Protein AF-A0A6I9YN44-F1 (afdb_monomer)

Solvent-accessible surface area (backbone atoms only — not comparable to full-atom values): 9758 Å² total; per-residue (Å²): 119,72,47,80,50,100,89,49,70,48,64,87,59,93,81,89,70,99,74,86,81,51,59,90,99,49,78,74,80,86,83,46,95,89,65,76,80,86,87,85,54,101,90,60,85,89,88,83,57,95,71,79,82,86,83,88,87,64,94,85,72,81,90,85,83,64,97,75,83,73,86,86,86,88,69,102,75,85,86,81,78,91,60,46,71,38,44,67,63,85,92,49,80,80,55,82,63,65,82,67,60,89,54,64,41,84,35,76,34,89,78,70,48,63,26,32,24,62,61,59,99,54,89,20,69,41,67,62,75,88,43,50,27,31,108

Structure (mmCIF, N/CA/C/O backbone):
data_AF-A0A6I9YN44-F1
#
_entry.id   AF-A0A6I9YN44-F1
#
loop_
_atom_site.group_PDB
_atom_site.id
_atom_site.type_symbol
_atom_site.label_atom_id
_atom_site.label_alt_id
_atom_site.label_comp_id
_atom_site.label_asym_id
_atom_site.label_entity_id
_atom_site.label_seq_id
_atom_site.pdbx_PDB_ins_code
_atom_site.Cartn_x
_atom_site.Cartn_y
_atom_site.Cartn_z
_atom_site.occupancy
_atom_site.B_iso_or_equiv
_atom_site.auth_seq_id
_atom_site.auth_comp_id
_atom_site.auth_asym_id
_atom_site.auth_atom_id
_atom_site.pdbx_PDB_model_num
ATOM 1 N N . MET A 1 1 ? -18.267 3.971 35.056 1.00 52.09 1 MET A N 1
ATOM 2 C CA . MET A 1 1 ? -19.636 4.534 35.127 1.00 52.09 1 MET A CA 1
ATOM 3 C C . MET A 1 1 ? -19.817 5.410 33.891 1.00 52.09 1 MET A C 1
ATOM 5 O O . MET A 1 1 ? -18.966 6.258 33.665 1.00 52.09 1 MET A O 1
ATOM 9 N N . ALA A 1 2 ? -20.803 5.138 33.032 1.00 61.44 2 ALA A N 1
ATOM 10 C CA . ALA A 1 2 ? -20.999 5.906 31.798 1.00 61.44 2 ALA A CA 1
ATOM 11 C C . ALA A 1 2 ? -21.884 7.128 32.082 1.00 61.44 2 ALA A C 1
ATOM 13 O O . ALA A 1 2 ? -22.982 6.971 32.620 1.00 61.44 2 ALA A O 1
ATOM 14 N N . LYS A 1 3 ? -21.425 8.336 31.744 1.00 63.97 3 LYS A N 1
ATOM 15 C CA . LYS A 1 3 ? -22.261 9.544 31.818 1.00 63.97 3 LYS A CA 1
ATOM 16 C C . LYS A 1 3 ? -22.986 9.720 30.493 1.00 63.97 3 LYS A C 1
ATOM 18 O O . LYS A 1 3 ? -22.346 9.857 29.455 1.00 63.97 3 LYS A O 1
ATOM 23 N N . LYS A 1 4 ? -24.317 9.710 30.529 1.00 58.53 4 LYS A N 1
ATOM 24 C CA . LYS A 1 4 ? -25.160 9.962 29.357 1.00 58.53 4 LYS A CA 1
ATOM 25 C C . LYS A 1 4 ? -25.172 11.468 29.080 1.00 58.53 4 LYS A C 1
ATOM 27 O O . LYS A 1 4 ? -25.687 12.233 29.890 1.00 58.53 4 LYS A O 1
ATOM 32 N N . GLY A 1 5 ? -24.549 11.880 27.984 1.00 61.12 5 GLY A N 1
ATOM 33 C CA . GLY A 1 5 ? -24.606 13.236 27.448 1.00 61.12 5 GLY A CA 1
ATOM 34 C C . GLY A 1 5 ?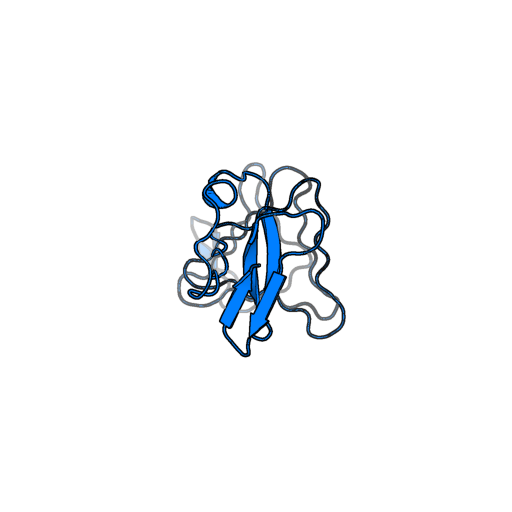 -25.646 13.341 26.335 1.00 61.12 5 GLY A C 1
ATOM 35 O O . GLY A 1 5 ? -26.154 12.336 25.840 1.00 61.12 5 GLY A O 1
ATOM 36 N N . THR A 1 6 ? -25.954 14.568 25.928 1.00 63.34 6 THR A N 1
ATOM 37 C CA . THR A 1 6 ? -26.964 14.875 24.904 1.00 63.34 6 THR A CA 1
ATOM 38 C C . THR A 1 6 ? -26.632 14.286 23.525 1.00 63.34 6 THR A C 1
ATOM 40 O O . THR A 1 6 ? -27.542 14.090 22.731 1.00 63.34 6 THR A O 1
ATOM 43 N N . GLU A 1 7 ? -25.361 13.939 23.273 1.00 70.06 7 GLU A N 1
ATOM 44 C CA . GLU A 1 7 ? -24.882 13.345 22.011 1.00 70.06 7 GLU A CA 1
ATOM 45 C C . GLU A 1 7 ? -24.163 11.991 22.182 1.00 70.06 7 GLU A C 1
ATOM 47 O O . GLU A 1 7 ? -23.458 11.538 21.284 1.00 70.06 7 GLU A O 1
ATOM 52 N N . GLY A 1 8 ? -24.302 11.317 23.330 1.00 73.12 8 GLY A N 1
ATOM 53 C CA . GLY A 1 8 ? -23.683 10.000 23.515 1.00 73.12 8 GLY A CA 1
ATOM 54 C C . GLY A 1 8 ? -23.412 9.616 24.963 1.00 73.12 8 GLY A C 1
ATOM 55 O O . GLY A 1 8 ? -24.041 10.114 25.895 1.00 73.12 8 GLY A O 1
ATOM 56 N N . ALA A 1 9 ? -22.467 8.703 25.166 1.00 77.00 9 ALA A N 1
ATOM 57 C CA . ALA A 1 9 ? -22.023 8.272 26.486 1.00 77.00 9 ALA A CA 1
ATOM 58 C C . ALA A 1 9 ? -20.525 8.549 26.652 1.00 77.00 9 ALA A C 1
ATOM 60 O O . ALA A 1 9 ? -19.725 8.188 25.794 1.00 77.00 9 ALA A O 1
ATOM 61 N N . VAL A 1 10 ? -20.145 9.172 27.767 1.00 79.94 10 VAL A N 1
ATOM 62 C CA . VAL A 1 10 ? -18.742 9.350 28.153 1.00 79.94 10 VAL A CA 1
ATOM 63 C C . VAL A 1 10 ? -18.363 8.233 29.112 1.00 79.94 10 VAL A C 1
ATOM 65 O O . VAL A 1 10 ? -18.988 8.067 30.164 1.00 79.94 10 VAL A O 1
ATOM 68 N N . PHE A 1 11 ? -17.326 7.483 28.757 1.00 81.56 11 PHE A N 1
ATOM 69 C CA . PHE A 1 11 ? -16.734 6.463 29.610 1.00 81.56 11 PHE A CA 1
ATOM 70 C C . PHE A 1 11 ? -15.443 7.021 30.204 1.00 81.56 11 PHE A C 1
ATOM 72 O O . PHE A 1 11 ? -14.494 7.311 29.485 1.00 81.56 11 PHE A O 1
ATOM 79 N N . GLU A 1 12 ? -15.410 7.201 31.524 1.00 82.19 12 GLU A N 1
ATOM 80 C CA . GLU A 1 12 ? -14.220 7.718 32.218 1.00 82.19 12 GLU A CA 1
ATOM 81 C C . GLU A 1 12 ? -13.082 6.677 32.273 1.00 82.19 12 GLU A C 1
ATOM 83 O O . GLU A 1 12 ? -11.942 7.026 32.578 1.00 82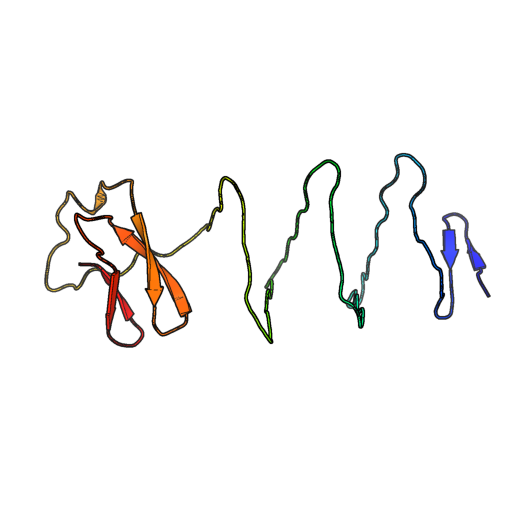.19 12 GLU A O 1
ATOM 88 N N . HIS A 1 13 ? -13.377 5.401 31.992 1.00 85.69 13 HIS A N 1
ATOM 89 C CA . HIS A 1 13 ? -12.457 4.257 32.056 1.00 85.69 13 HIS A CA 1
ATOM 90 C C . HIS A 1 13 ? -12.621 3.357 30.821 1.00 85.69 13 HIS A C 1
ATOM 92 O O . HIS A 1 13 ? -13.531 3.558 30.015 1.00 85.69 13 HIS A O 1
ATOM 98 N N . SER A 1 14 ? -11.759 2.345 30.700 1.00 84.94 14 SER A N 1
ATOM 99 C CA . SER A 1 14 ? -11.827 1.329 29.647 1.00 84.94 14 SER A CA 1
ATOM 100 C C . SER A 1 14 ? -13.173 0.599 29.629 1.00 84.94 14 SER A C 1
ATOM 102 O O . SER A 1 14 ? -13.763 0.325 30.676 1.00 84.94 14 SER A O 1
ATOM 104 N N . VAL A 1 15 ? -13.633 0.262 28.426 1.00 88.56 15 VAL A N 1
ATOM 105 C CA . VAL A 1 15 ? -14.854 -0.510 28.185 1.00 88.56 15 VAL A CA 1
ATOM 106 C C . VAL A 1 15 ? -14.474 -1.785 27.455 1.00 88.56 15 VAL A C 1
ATOM 108 O O . VAL A 1 15 ? -13.781 -1.735 26.443 1.00 88.56 15 VAL A O 1
ATOM 111 N N . GLU A 1 16 ? -14.958 -2.914 27.956 1.00 88.88 16 GLU A N 1
ATOM 112 C CA . GLU A 1 16 ? -14.880 -4.196 27.270 1.00 88.88 16 GLU A CA 1
ATOM 113 C C . GLU A 1 16 ? -16.249 -4.511 26.666 1.00 88.88 16 GLU A C 1
ATOM 115 O O . GLU A 1 16 ? -17.278 -4.407 27.336 1.00 88.88 16 GLU A O 1
ATOM 120 N N . THR A 1 17 ? -16.276 -4.849 25.381 1.00 88.44 17 THR A N 1
ATOM 121 C CA . THR A 1 17 ? -17.508 -5.191 24.671 1.00 88.44 17 THR A CA 1
ATOM 122 C C . THR A 1 17 ? -17.212 -6.206 23.571 1.00 88.44 17 THR A C 1
ATOM 124 O O . THR A 1 17 ? -16.198 -6.074 22.883 1.00 88.44 17 THR A O 1
ATOM 127 N N . PRO A 1 18 ? -18.082 -7.210 23.365 1.00 89.12 18 PRO A N 1
ATOM 128 C CA . PRO A 1 18 ? -17.901 -8.188 22.297 1.00 89.12 18 PRO A CA 1
ATOM 129 C C . PRO A 1 18 ? -18.153 -7.603 20.901 1.00 89.12 18 PRO A C 1
ATOM 131 O O . PRO A 1 18 ? -17.687 -8.164 19.912 1.00 89.12 18 PRO A O 1
ATOM 134 N N . HIS A 1 19 ? -18.918 -6.512 20.792 1.00 91.44 19 HIS A N 1
ATOM 135 C CA . HIS A 1 19 ? -19.278 -5.930 19.503 1.00 91.44 19 HIS A CA 1
ATOM 136 C C . HIS A 1 19 ? -19.510 -4.422 19.606 1.00 91.44 19 HIS A C 1
ATOM 138 O O . HIS A 1 19 ? -20.086 -3.927 20.576 1.00 91.44 19 HIS A O 1
ATOM 144 N N . ILE A 1 20 ? -19.082 -3.698 18.574 1.00 91.06 20 ILE A N 1
ATOM 145 C CA . ILE A 1 20 ? -19.303 -2.261 18.418 1.00 91.06 20 ILE A CA 1
ATOM 146 C C . ILE A 1 20 ? -19.904 -2.049 17.034 1.00 91.06 20 ILE A C 1
ATOM 148 O O . ILE A 1 20 ? -19.350 -2.512 16.037 1.00 91.06 20 ILE A O 1
ATOM 152 N N . ARG A 1 21 ? -21.037 -1.349 16.974 1.00 91.69 21 ARG A N 1
ATOM 153 C CA . ARG A 1 21 ? -21.756 -1.045 15.737 1.00 91.69 21 ARG A CA 1
ATOM 154 C C . ARG A 1 21 ? -22.318 0.370 15.807 1.00 91.69 21 ARG A C 1
ATOM 156 O O . ARG A 1 21 ? -22.688 0.819 16.887 1.00 91.69 21 ARG A O 1
ATOM 163 N N . ALA A 1 22 ? -22.378 1.049 14.666 1.00 90.56 22 ALA A N 1
ATOM 164 C CA . ALA A 1 22 ? -23.122 2.297 14.535 1.00 90.56 22 ALA A CA 1
ATOM 165 C C . ALA A 1 22 ? -24.622 2.045 14.334 1.00 90.56 22 ALA A C 1
ATOM 167 O O . ALA A 1 22 ? -25.043 0.944 13.960 1.00 90.56 22 ALA A O 1
ATOM 168 N N . GLU A 1 23 ? -25.414 3.091 14.550 1.00 88.94 23 GLU A N 1
ATOM 169 C CA . GLU A 1 23 ? -26.833 3.095 14.214 1.00 88.94 23 GLU A CA 1
ATOM 170 C C . GLU A 1 23 ? -27.050 2.918 12.700 1.00 88.94 23 GLU A C 1
ATOM 172 O O . GLU A 1 23 ? -26.168 3.243 11.895 1.00 88.94 23 GLU A O 1
ATOM 177 N N . PRO A 1 24 ? -28.217 2.404 12.269 1.00 88.44 24 PRO A N 1
ATOM 178 C CA . PRO A 1 24 ? -28.536 2.290 10.852 1.00 88.44 24 PRO A CA 1
ATOM 179 C C . PRO A 1 24 ? -28.331 3.626 10.135 1.00 88.44 24 PRO A C 1
ATOM 181 O O . PRO A 1 24 ? -28.749 4.668 10.635 1.00 88.44 24 PRO A O 1
ATOM 184 N N . SER A 1 25 ? -27.712 3.593 8.951 1.00 86.12 25 SER A N 1
ATOM 185 C CA . SER A 1 25 ? -27.372 4.772 8.130 1.00 86.12 25 SER A CA 1
ATOM 186 C C . SER A 1 25 ? -26.379 5.773 8.741 1.00 86.12 25 SER A C 1
ATOM 188 O O . SER A 1 25 ? -26.182 6.842 8.168 1.00 86.12 25 SER A O 1
ATOM 190 N N . GLN A 1 26 ? -25.726 5.432 9.856 1.00 88.75 26 GLN A N 1
ATOM 191 C CA . GLN A 1 26 ? -24.626 6.212 10.421 1.00 88.75 26 GLN A CA 1
ATOM 192 C C . GLN A 1 26 ? -23.289 5.480 10.302 1.00 88.75 26 GLN A C 1
ATOM 194 O O . GLN A 1 26 ? -23.223 4.249 10.303 1.00 88.75 26 GLN A O 1
ATOM 199 N N . ASP A 1 27 ? -22.211 6.259 10.254 1.00 87.81 27 ASP A N 1
ATOM 200 C CA . ASP A 1 27 ? -20.852 5.732 10.227 1.00 87.81 27 ASP A CA 1
ATOM 201 C C . ASP A 1 27 ? -20.365 5.403 11.641 1.00 87.81 27 ASP A C 1
ATOM 203 O O . ASP A 1 27 ? -20.494 6.205 12.571 1.00 87.81 27 ASP A O 1
ATOM 207 N N . LEU A 1 28 ? -19.716 4.246 11.803 1.00 91.25 28 LEU A N 1
ATOM 208 C CA . LEU A 1 28 ? -18.943 3.965 13.010 1.00 91.25 28 LEU A CA 1
ATOM 209 C C . LEU A 1 28 ? -17.605 4.700 12.918 1.00 91.25 28 LEU A C 1
ATOM 211 O O . LEU A 1 28 ? -16.644 4.194 12.339 1.00 91.25 28 LEU A O 1
ATOM 215 N N . LYS A 1 29 ? -17.543 5.904 13.488 1.00 91.44 29 LYS A N 1
ATOM 216 C CA . LYS A 1 29 ? -16.328 6.720 13.493 1.00 91.44 29 LYS A CA 1
ATOM 217 C C . LYS A 1 29 ? -15.531 6.508 14.777 1.00 91.44 29 LYS A C 1
ATOM 219 O O . LYS A 1 29 ? -16.002 6.808 15.870 1.00 91.44 29 LYS A O 1
ATOM 224 N N . LEU A 1 30 ? -14.294 6.043 14.629 1.00 92.12 30 LEU A N 1
ATOM 225 C CA . LEU A 1 30 ? -13.318 5.990 15.713 1.00 92.12 30 LEU A CA 1
ATOM 226 C C . LEU A 1 30 ? -12.273 7.084 15.470 1.00 92.12 30 LEU A C 1
ATOM 228 O O . LEU A 1 30 ? -11.589 7.073 14.448 1.00 92.12 30 LEU A O 1
ATOM 232 N N . GLU A 1 31 ? -12.167 8.049 16.381 1.00 90.44 31 GLU A N 1
ATOM 233 C CA . GLU A 1 31 ? -11.279 9.205 16.232 1.00 90.44 31 GLU A CA 1
ATOM 234 C C . GLU A 1 31 ? -10.461 9.435 17.505 1.00 90.44 31 GLU A C 1
ATOM 236 O O . GLU A 1 31 ? -10.966 9.307 18.619 1.00 90.44 31 GLU A O 1
ATOM 241 N N . SER A 1 32 ? -9.195 9.814 17.333 1.00 90.00 32 SER A N 1
ATOM 242 C CA . SER A 1 32 ? -8.326 10.293 18.409 1.00 90.00 32 SER A CA 1
ATOM 243 C C . SER A 1 32 ? -7.817 11.689 18.035 1.00 90.00 32 SER A C 1
ATOM 245 O O . SER A 1 32 ? -6.801 11.803 17.353 1.00 90.00 32 SER A O 1
ATOM 247 N N . PRO A 1 33 ? -8.523 12.768 18.425 1.00 86.19 33 PRO A N 1
ATOM 248 C CA . PRO A 1 33 ? -8.192 14.124 17.974 1.00 86.19 33 PRO A CA 1
ATOM 249 C C . PRO A 1 33 ? -6.852 14.646 18.502 1.00 86.19 33 PRO A C 1
ATOM 251 O O . PRO A 1 33 ? -6.227 15.511 17.895 1.00 86.19 33 PRO A O 1
ATOM 254 N N . THR A 1 34 ? -6.425 14.161 19.669 1.00 88.25 34 THR A N 1
ATOM 255 C CA . THR A 1 34 ? -5.268 14.702 20.397 1.00 88.25 34 THR A CA 1
ATOM 256 C C . THR A 1 34 ? -4.065 13.770 20.410 1.00 88.25 34 THR A C 1
ATOM 258 O O . THR A 1 34 ? -2.973 14.201 20.782 1.00 88.25 34 THR A O 1
ATOM 261 N N . ARG A 1 35 ? -4.243 12.491 20.065 1.00 88.25 35 ARG A N 1
ATOM 262 C CA . ARG A 1 35 ? -3.209 11.456 20.180 1.00 88.25 35 ARG A CA 1
ATOM 263 C C . ARG A 1 35 ? -3.338 10.446 19.037 1.00 88.25 35 ARG A C 1
ATOM 265 O O . ARG A 1 35 ? -3.643 10.806 17.908 1.00 88.25 35 ARG A O 1
ATOM 272 N N . SER A 1 36 ? -3.042 9.186 19.323 1.00 90.50 36 SER A N 1
ATOM 273 C CA . SER A 1 36 ? -3.148 8.065 18.408 1.00 90.50 36 SER A CA 1
ATOM 274 C C . SER A 1 36 ? -4.417 7.264 18.671 1.00 90.50 36 SER A C 1
ATOM 276 O O . SER A 1 36 ? -4.966 7.260 19.777 1.00 90.50 36 SER A O 1
ATOM 278 N N . LEU A 1 37 ? -4.869 6.579 17.629 1.00 92.19 37 LEU A N 1
ATOM 279 C CA . LEU A 1 37 ? -5.778 5.450 17.725 1.00 92.19 37 LEU A CA 1
ATOM 280 C C . LEU A 1 37 ? -4.936 4.192 17.507 1.00 92.19 37 LEU A C 1
ATOM 282 O O . LEU A 1 37 ? -4.187 4.124 16.534 1.00 92.19 37 LEU A O 1
ATOM 286 N N . ILE A 1 38 ? -5.024 3.233 18.426 1.00 92.50 38 ILE A N 1
ATOM 287 C CA . ILE A 1 38 ? -4.258 1.984 18.382 1.00 92.50 38 ILE A CA 1
ATOM 288 C C . ILE A 1 38 ? -5.256 0.832 18.388 1.00 92.50 38 ILE A C 1
ATOM 290 O O . ILE A 1 38 ? -6.176 0.811 19.203 1.00 92.50 38 ILE A O 1
ATOM 294 N N . MET A 1 39 ? -5.066 -0.114 17.474 1.00 91.88 39 MET A N 1
ATOM 295 C CA . MET A 1 39 ? -5.793 -1.374 17.435 1.00 91.88 39 MET A CA 1
ATOM 296 C C . MET A 1 39 ? -4.762 -2.490 17.540 1.00 91.88 39 MET A C 1
ATOM 298 O O . MET A 1 39 ? -3.846 -2.558 16.725 1.00 91.88 39 MET A O 1
ATOM 302 N N . GLU A 1 40 ? -4.893 -3.334 18.555 1.00 92.81 40 GLU A N 1
ATOM 303 C CA . GLU A 1 40 ? -3.974 -4.435 18.826 1.00 92.81 40 GLU A CA 1
ATOM 304 C C . GLU A 1 40 ? -4.794 -5.698 19.071 1.00 92.81 40 GLU A C 1
ATOM 306 O O . GLU A 1 40 ? -5.791 -5.670 19.795 1.00 92.81 40 GLU A O 1
ATOM 311 N N . ALA A 1 41 ? -4.402 -6.802 18.440 1.00 91.19 41 ALA A N 1
ATOM 312 C CA . ALA A 1 41 ? -5.090 -8.074 18.588 1.00 91.19 41 ALA A CA 1
ATOM 313 C C . ALA A 1 41 ? -4.075 -9.227 18.569 1.00 91.19 41 ALA A C 1
ATOM 315 O O . ALA A 1 41 ? -3.418 -9.430 17.547 1.00 91.19 41 ALA A O 1
ATOM 316 N N . PRO A 1 42 ? -3.988 -10.044 19.637 1.00 88.19 42 PRO A N 1
ATOM 317 C CA . PRO A 1 42 ? -3.037 -11.158 19.715 1.00 88.19 42 PRO A CA 1
ATOM 318 C C . PRO A 1 42 ? -3.203 -12.211 18.612 1.00 88.19 42 PRO A C 1
ATOM 320 O O . PRO A 1 42 ? -2.255 -12.903 18.264 1.00 88.19 42 PRO A O 1
ATOM 323 N N . LYS A 1 43 ? -4.423 -12.354 18.077 1.00 90.00 43 LYS A N 1
ATOM 324 C CA . LYS A 1 43 ? -4.749 -13.294 16.992 1.00 90.00 43 LYS A CA 1
ATOM 325 C C . LYS A 1 43 ? -4.743 -12.647 15.602 1.00 90.00 43 LYS A C 1
ATOM 327 O O . LYS A 1 43 ? -4.988 -13.343 14.622 1.00 90.00 43 LYS A 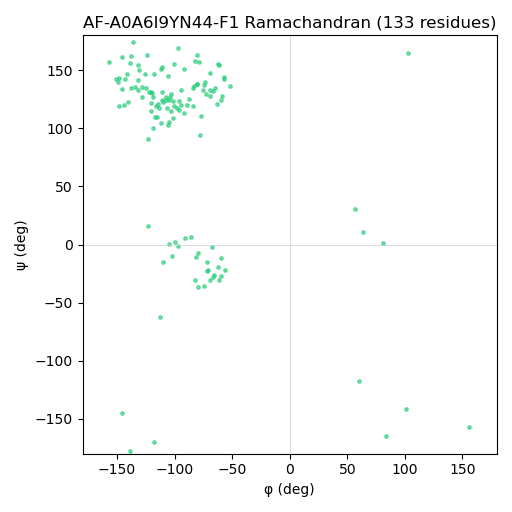O 1
ATOM 332 N N . GLY A 1 44 ? -4.484 -11.343 15.517 1.00 89.31 44 GLY A N 1
ATOM 333 C CA . GLY A 1 44 ? -4.535 -10.571 14.279 1.00 89.31 44 GLY A CA 1
ATOM 334 C C . GLY A 1 44 ? -5.794 -9.716 14.127 1.00 89.31 44 GLY A C 1
ATOM 335 O O . GLY A 1 44 ? -6.783 -9.868 14.846 1.00 89.31 44 GLY A O 1
ATOM 336 N N . ILE A 1 45 ? -5.721 -8.785 13.176 1.00 93.94 45 ILE A N 1
ATOM 337 C CA . ILE A 1 45 ? -6.767 -7.815 12.847 1.00 93.94 45 ILE A CA 1
ATOM 338 C C . ILE A 1 45 ? -7.185 -8.062 11.401 1.00 93.94 45 ILE A C 1
ATOM 340 O O . ILE A 1 45 ? -6.341 -8.056 10.507 1.00 93.94 45 ILE A O 1
ATOM 344 N N . GLN A 1 46 ? -8.484 -8.236 11.165 1.00 93.69 46 GLN A N 1
ATOM 345 C CA . GLN A 1 46 ? -9.048 -8.293 9.821 1.00 93.69 46 GLN A CA 1
ATOM 346 C C . GLN A 1 46 ? -9.897 -7.048 9.579 1.00 93.69 46 GLN A C 1
ATOM 348 O O . GLN A 1 46 ? -10.832 -6.770 10.327 1.00 93.69 46 GLN A O 1
ATOM 353 N N . VAL A 1 47 ? -9.582 -6.315 8.512 1.00 93.81 47 VAL A N 1
ATOM 354 C CA . VAL A 1 47 ? -10.376 -5.173 8.050 1.00 93.81 47 VAL A CA 1
ATOM 355 C C . VAL A 1 47 ? -10.956 -5.532 6.691 1.00 93.81 47 VAL A C 1
ATOM 357 O O . VAL A 1 47 ? -10.218 -5.846 5.761 1.00 93.81 47 VAL A O 1
ATOM 360 N N . SER A 1 48 ? -12.279 -5.511 6.577 1.00 93.31 48 SER A N 1
ATOM 361 C CA . SER A 1 48 ? -12.987 -5.867 5.347 1.00 93.31 48 SER A CA 1
ATOM 362 C C . SER A 1 48 ? -14.128 -4.895 5.086 1.00 93.31 48 SER A C 1
ATOM 364 O O . SER A 1 48 ? -14.913 -4.616 5.992 1.00 93.31 48 SER A O 1
ATOM 366 N N . ALA A 1 49 ? -14.257 -4.440 3.843 1.00 92.31 49 ALA A N 1
ATOM 367 C CA . ALA A 1 49 ? -15.412 -3.694 3.364 1.00 92.31 49 ALA A CA 1
ATOM 368 C C . ALA A 1 49 ? -16.243 -4.621 2.466 1.00 92.31 49 ALA A C 1
ATOM 370 O O . ALA A 1 49 ? -15.865 -4.893 1.333 1.00 92.31 49 ALA A O 1
ATOM 371 N N . ALA A 1 50 ? -17.353 -5.153 2.989 1.00 90.00 50 ALA A N 1
ATOM 372 C CA . ALA A 1 50 ? -18.233 -6.049 2.225 1.00 90.00 50 ALA A CA 1
ATOM 373 C C . ALA A 1 50 ? -18.917 -5.335 1.044 1.00 90.00 50 ALA A C 1
ATOM 375 O O . ALA A 1 50 ? -19.276 -5.964 0.053 1.00 90.00 50 ALA A O 1
ATOM 376 N N . ALA A 1 51 ? -19.090 -4.019 1.163 1.00 87.75 51 ALA A N 1
ATOM 377 C CA . ALA A 1 51 ? -19.545 -3.134 0.107 1.00 87.75 51 ALA A CA 1
ATOM 378 C C . ALA A 1 51 ? -18.793 -1.802 0.223 1.00 87.75 51 ALA A C 1
ATOM 380 O O . ALA A 1 51 ? -18.554 -1.323 1.334 1.00 87.75 51 ALA A O 1
ATOM 381 N N . GLY A 1 52 ? -18.453 -1.204 -0.918 1.00 88.62 52 GLY A N 1
ATOM 382 C CA . GLY A 1 52 ? -17.681 0.037 -0.986 1.00 88.62 52 GLY A CA 1
ATOM 383 C C . GLY A 1 52 ? -16.168 -0.177 -0.901 1.00 88.62 52 GLY A C 1
ATOM 384 O O . GLY A 1 52 ? -15.672 -1.289 -1.073 1.00 88.62 52 GLY A O 1
ATOM 385 N N . ASP A 1 53 ? -15.449 0.914 -0.642 1.00 91.44 53 ASP A N 1
ATOM 386 C CA . ASP A 1 53 ? -13.989 0.954 -0.707 1.00 91.44 53 ASP A CA 1
ATOM 387 C C . ASP A 1 53 ? -13.350 0.979 0.685 1.00 91.44 53 ASP A C 1
ATOM 389 O O . ASP A 1 53 ? -13.819 1.658 1.601 1.00 91.44 53 ASP A O 1
ATOM 393 N N . LEU A 1 54 ? -12.199 0.318 0.817 1.00 92.81 54 LEU A N 1
ATOM 394 C CA . LEU A 1 54 ? -11.285 0.540 1.933 1.00 92.81 54 LEU A CA 1
ATOM 395 C C . LEU A 1 54 ? -10.270 1.608 1.521 1.00 92.81 54 LEU A C 1
ATOM 397 O O . LEU A 1 54 ? -9.429 1.381 0.652 1.00 92.81 54 LEU A O 1
ATOM 401 N N . LYS A 1 55 ? -10.331 2.777 2.165 1.00 93.81 55 LYS A N 1
ATOM 402 C CA . LYS A 1 55 ? -9.420 3.893 1.897 1.00 93.81 55 LYS A CA 1
ATOM 403 C C . LYS A 1 55 ? -8.560 4.203 3.118 1.00 93.81 55 LYS A C 1
ATOM 405 O O . LYS A 1 55 ? -9.072 4.611 4.154 1.00 93.81 55 LYS A O 1
ATOM 410 N N . ALA A 1 56 ? -7.244 4.081 2.962 1.00 93.94 56 ALA A N 1
ATOM 411 C CA . ALA A 1 56 ? -6.263 4.531 3.944 1.00 93.94 56 ALA A CA 1
ATOM 412 C C . ALA A 1 56 ? -5.550 5.787 3.423 1.00 93.94 56 ALA A C 1
ATOM 414 O O . ALA A 1 56 ? -4.984 5.781 2.331 1.00 93.94 56 ALA A O 1
ATOM 415 N N . THR A 1 57 ? -5.581 6.877 4.191 1.00 93.31 57 THR A N 1
ATOM 416 C CA . THR A 1 57 ? -4.895 8.133 3.845 1.00 93.31 57 THR A CA 1
ATOM 417 C C . THR A 1 57 ? -4.030 8.609 4.996 1.00 93.31 57 THR A C 1
ATOM 419 O O . THR A 1 57 ? -4.487 8.656 6.135 1.00 93.31 57 THR A O 1
ATOM 422 N N . CYS A 1 58 ? -2.811 9.042 4.689 1.00 92.25 58 CYS A N 1
ATOM 423 C CA . CYS A 1 58 ? -1.874 9.614 5.648 1.00 92.25 58 CYS A CA 1
ATOM 424 C C . CYS A 1 58 ? -1.404 10.995 5.177 1.00 92.25 58 CYS A C 1
ATOM 426 O O . CYS A 1 58 ? -1.228 11.223 3.981 1.00 92.25 58 CYS A O 1
ATOM 428 N N . ARG A 1 59 ? -1.145 11.917 6.111 1.00 91.31 59 ARG A N 1
ATOM 429 C CA . ARG A 1 59 ? -0.589 13.239 5.769 1.00 91.31 59 ARG A CA 1
ATOM 430 C C . ARG A 1 59 ? 0.923 13.209 5.534 1.00 91.31 59 ARG A C 1
ATOM 432 O O . ARG A 1 59 ? 1.420 13.970 4.714 1.00 91.31 59 ARG A O 1
ATOM 439 N N . LYS A 1 60 ? 1.647 12.394 6.306 1.00 91.19 60 LYS A N 1
ATOM 440 C CA . LYS A 1 60 ? 3.113 12.336 6.276 1.00 91.19 60 LYS A CA 1
ATOM 441 C C . LYS A 1 60 ? 3.595 10.999 5.737 1.00 91.19 60 LYS A C 1
ATOM 443 O O . LYS A 1 60 ? 4.250 10.967 4.707 1.00 91.19 60 LYS A O 1
ATOM 448 N N . GLU A 1 61 ? 3.265 9.919 6.432 1.00 90.81 61 GLU A N 1
ATOM 449 C CA . GLU A 1 61 ? 3.838 8.610 6.149 1.00 90.81 61 GLU A CA 1
ATOM 450 C C . GLU A 1 61 ? 2.843 7.496 6.471 1.00 90.81 61 GLU A C 1
ATOM 452 O O . GLU A 1 61 ? 2.089 7.604 7.442 1.00 90.81 61 GLU A O 1
ATOM 457 N N . LEU A 1 62 ? 2.856 6.445 5.650 1.00 93.81 62 LEU A N 1
ATOM 458 C CA . LEU A 1 62 ? 2.118 5.203 5.852 1.00 93.81 62 LEU A CA 1
ATOM 459 C C . LEU A 1 62 ? 3.136 4.065 5.916 1.00 93.81 62 LEU A C 1
ATOM 461 O O . LEU A 1 62 ? 3.818 3.795 4.931 1.00 93.81 62 LEU A O 1
ATOM 465 N N . HIS A 1 63 ? 3.245 3.419 7.073 1.00 93.62 63 HIS A N 1
ATOM 466 C CA . HIS A 1 63 ? 4.118 2.263 7.272 1.00 93.62 63 HIS A CA 1
ATOM 467 C C . HIS A 1 63 ? 3.296 0.989 7.109 1.00 93.62 63 HIS A C 1
ATOM 469 O O . HIS A 1 63 ? 2.393 0.738 7.904 1.00 93.62 63 HIS A O 1
ATOM 475 N N . LEU A 1 64 ? 3.611 0.192 6.088 1.00 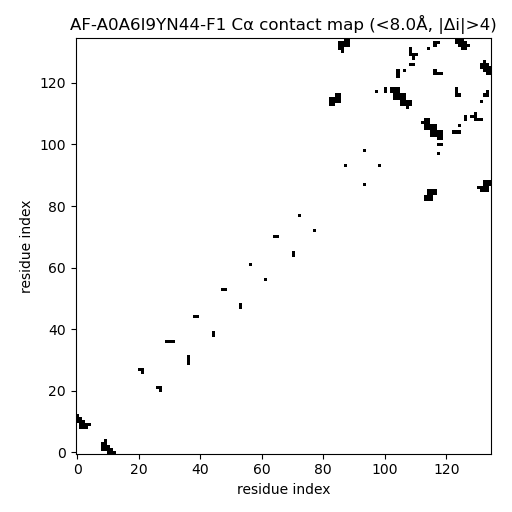94.00 64 LEU A N 1
ATOM 476 C CA . LEU A 1 64 ? 3.086 -1.160 5.915 1.00 94.00 64 LEU A CA 1
ATOM 477 C C . LEU A 1 64 ? 4.260 -2.131 6.025 1.00 94.00 64 LEU A C 1
ATOM 479 O O . LEU A 1 64 ? 5.130 -2.148 5.156 1.00 94.00 64 LEU A O 1
ATOM 483 N N . GLN A 1 65 ? 4.304 -2.901 7.109 1.00 93.81 65 GLN A N 1
ATOM 484 C CA . GLN A 1 65 ? 5.432 -3.768 7.434 1.00 93.81 65 GLN A CA 1
ATOM 485 C C . GLN A 1 65 ? 4.938 -5.148 7.858 1.00 93.81 65 GLN A C 1
ATOM 487 O O . GLN A 1 65 ? 4.024 -5.260 8.670 1.00 93.81 65 GLN A O 1
ATOM 492 N N . SER A 1 66 ? 5.595 -6.184 7.339 1.00 93.00 66 SER A N 1
ATOM 493 C CA . SER A 1 66 ? 5.526 -7.540 7.877 1.00 93.00 66 SER A CA 1
ATOM 494 C C . SER A 1 66 ? 6.853 -7.854 8.567 1.00 93.00 66 SER A C 1
ATOM 496 O O . SER A 1 66 ? 7.913 -7.640 7.976 1.00 93.00 66 SER A O 1
ATOM 498 N N . THR A 1 67 ? 6.814 -8.289 9.828 1.00 93.75 67 THR A N 1
ATOM 499 C CA . THR A 1 67 ? 8.018 -8.707 10.571 1.00 93.75 67 THR A CA 1
ATOM 500 C C . THR A 1 67 ? 8.419 -10.139 10.241 1.00 93.75 67 THR A C 1
ATOM 502 O O . THR A 1 67 ? 9.600 -10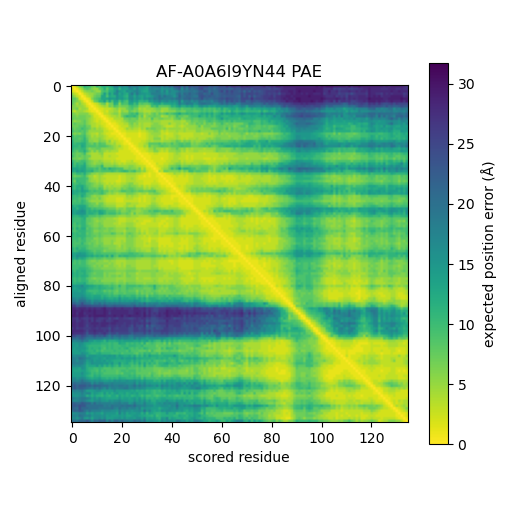.466 10.271 1.00 93.75 67 THR A O 1
ATOM 505 N N . GLU A 1 68 ? 7.440 -10.977 9.909 1.00 91.12 68 GLU A N 1
ATOM 506 C CA . GLU A 1 68 ? 7.612 -12.378 9.548 1.00 91.12 68 GLU A CA 1
ATOM 507 C C . GLU A 1 68 ? 6.648 -12.703 8.399 1.00 91.12 68 GLU A C 1
ATOM 509 O O . GLU A 1 68 ? 5.439 -12.512 8.519 1.00 91.12 68 GLU A O 1
ATOM 514 N N . GLY A 1 69 ? 7.178 -13.180 7.272 1.00 91.12 69 GLY A N 1
ATOM 515 C CA . GLY A 1 69 ? 6.390 -13.498 6.078 1.00 91.12 69 GLY A CA 1
ATOM 516 C C . GLY A 1 69 ? 6.463 -12.414 5.004 1.00 91.12 69 GLY A C 1
ATOM 517 O O . GLY A 1 69 ? 7.525 -11.848 4.752 1.00 91.12 69 GLY A O 1
ATOM 518 N N . GLU A 1 70 ? 5.339 -12.149 4.339 1.00 93.31 70 GLU A N 1
ATOM 519 C CA . GLU A 1 70 ? 5.282 -11.309 3.140 1.00 93.31 70 GLU A CA 1
ATOM 520 C C . GLU A 1 70 ? 4.087 -10.348 3.144 1.00 93.31 70 GLU A C 1
ATOM 522 O O . GLU A 1 70 ? 3.123 -10.520 3.891 1.00 93.31 70 GLU A O 1
ATOM 527 N N . ILE A 1 71 ? 4.160 -9.321 2.295 1.00 94.81 71 ILE A N 1
ATOM 528 C CA . ILE A 1 71 ? 3.039 -8.425 1.999 1.00 94.81 71 ILE A CA 1
ATOM 529 C C . ILE A 1 71 ? 2.467 -8.854 0.650 1.00 94.81 71 ILE A C 1
ATOM 531 O O . ILE A 1 71 ? 3.092 -8.641 -0.388 1.00 94.81 71 ILE A O 1
ATOM 535 N N . PHE A 1 72 ? 1.275 -9.446 0.666 1.00 95.94 72 PHE A N 1
ATOM 536 C CA . PHE A 1 72 ? 0.602 -9.921 -0.540 1.00 95.94 72 PHE A CA 1
ATOM 537 C C . PHE A 1 72 ? -0.431 -8.901 -1.032 1.00 95.94 72 PHE A C 1
ATOM 539 O O . PHE A 1 72 ? -1.406 -8.601 -0.342 1.00 95.94 72 PHE A O 1
ATOM 546 N N . LEU A 1 73 ? -0.220 -8.370 -2.238 1.00 95.12 73 LEU A N 1
ATOM 547 C CA . LEU A 1 73 ? -1.129 -7.435 -2.902 1.00 95.12 73 LEU A CA 1
ATOM 548 C C . LEU A 1 73 ? -1.748 -8.127 -4.119 1.00 95.12 73 LEU A C 1
ATOM 550 O O . LEU A 1 73 ? -1.085 -8.292 -5.139 1.00 95.12 73 LEU A O 1
ATOM 554 N N . ASN A 1 74 ? -3.014 -8.528 -4.011 1.00 95.50 74 ASN A N 1
ATOM 555 C CA . ASN A 1 74 ? -3.745 -9.196 -5.086 1.00 95.50 74 ASN A CA 1
ATOM 556 C C . ASN A 1 74 ? -4.935 -8.347 -5.530 1.00 95.50 74 ASN A C 1
ATOM 558 O O . ASN A 1 74 ? -5.892 -8.174 -4.776 1.00 95.50 74 ASN A O 1
ATOM 562 N N . ALA A 1 75 ? -4.844 -7.791 -6.735 1.00 95.31 75 ALA A N 1
ATOM 563 C CA . ALA A 1 75 ? -5.861 -6.936 -7.330 1.00 95.31 75 ALA A CA 1
ATOM 564 C C . ALA A 1 75 ? -5.728 -6.932 -8.858 1.00 95.31 75 ALA A C 1
ATOM 566 O O . ALA A 1 75 ? -4.630 -7.124 -9.381 1.00 95.31 75 ALA A O 1
ATOM 567 N N . ASP A 1 76 ? -6.816 -6.605 -9.562 1.00 96.50 76 ASP A N 1
ATOM 568 C CA . ASP A 1 76 ? -6.807 -6.452 -11.026 1.00 96.50 76 ASP A CA 1
ATOM 569 C C . ASP A 1 76 ? -5.858 -5.335 -11.498 1.00 96.50 76 ASP A C 1
ATOM 571 O O . ASP A 1 76 ? -5.300 -5.391 -12.591 1.00 96.50 76 ASP A O 1
ATOM 575 N N . SER A 1 77 ? -5.672 -4.290 -10.683 1.00 92.69 77 SER A N 1
ATOM 576 C CA . SER A 1 7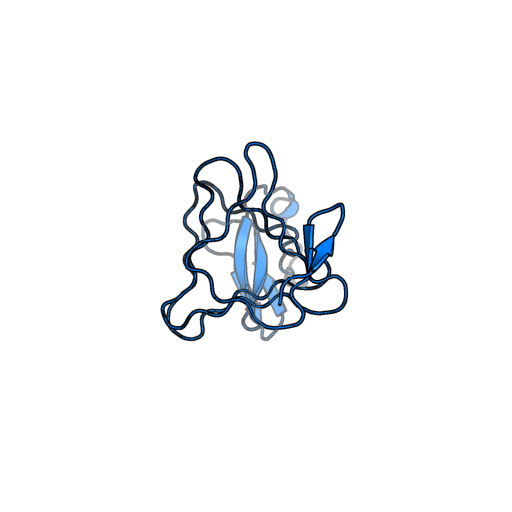7 ? -4.798 -3.158 -10.995 1.00 92.69 77 SER A CA 1
ATOM 577 C C . SER A 1 77 ? -4.170 -2.580 -9.729 1.00 92.69 77 SER A C 1
ATOM 579 O O . SER A 1 77 ? -4.865 -1.996 -8.898 1.00 92.69 77 SER A O 1
ATOM 581 N N . ILE A 1 78 ? -2.839 -2.610 -9.650 1.00 93.75 78 ILE A N 1
ATOM 582 C CA . ILE A 1 78 ? -2.053 -1.931 -8.611 1.00 93.75 78 ILE A CA 1
ATOM 583 C C . ILE A 1 78 ? -1.402 -0.691 -9.227 1.00 93.75 78 ILE A C 1
ATOM 585 O O . ILE A 1 78 ? -0.699 -0.782 -10.231 1.00 93.75 78 ILE A O 1
ATOM 589 N N . ARG A 1 79 ? -1.638 0.485 -8.635 1.00 91.88 79 ARG A N 1
ATOM 590 C CA . ARG A 1 79 ? -1.105 1.762 -9.134 1.00 91.88 79 ARG A CA 1
ATOM 591 C C . ARG A 1 79 ? -0.107 2.353 -8.149 1.00 91.88 79 ARG A C 1
ATOM 593 O O . ARG A 1 79 ? -0.475 2.725 -7.039 1.00 91.88 79 ARG A O 1
ATOM 600 N N . LEU A 1 80 ? 1.138 2.490 -8.592 1.00 91.44 80 LEU A N 1
ATOM 6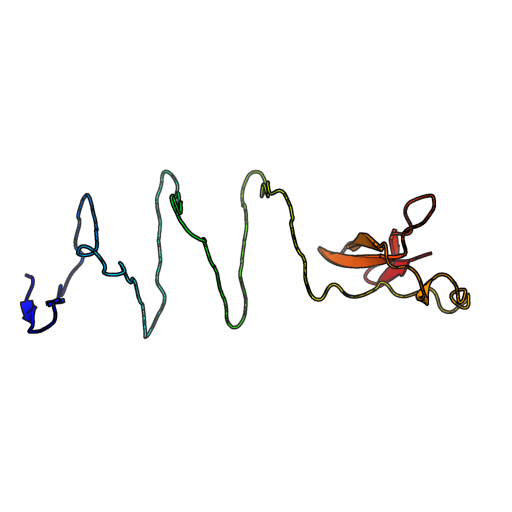01 C CA . LEU A 1 80 ? 2.218 3.153 -7.864 1.00 91.44 80 LEU A CA 1
ATOM 602 C C . LEU A 1 80 ? 2.461 4.523 -8.508 1.00 91.44 80 LEU A C 1
ATOM 604 O O . LEU A 1 80 ? 2.978 4.617 -9.619 1.00 91.44 80 LEU A O 1
ATOM 608 N N . GLY A 1 81 ? 2.013 5.587 -7.843 1.00 88.69 81 GLY A N 1
ATOM 609 C CA . GLY A 1 81 ? 2.156 6.956 -8.340 1.00 88.69 81 GLY A CA 1
ATOM 610 C C . GLY A 1 81 ? 3.527 7.558 -8.035 1.00 88.69 81 GLY A C 1
ATOM 611 O O . GLY A 1 81 ? 4.187 7.160 -7.079 1.00 88.69 81 GLY A O 1
ATOM 612 N N . ASN A 1 82 ? 3.914 8.573 -8.812 1.00 89.19 82 ASN A N 1
ATOM 613 C CA . ASN A 1 82 ? 5.111 9.394 -8.577 1.00 89.19 82 ASN A CA 1
ATOM 614 C C . ASN A 1 82 ? 6.429 8.602 -8.499 1.00 89.19 82 ASN A C 1
ATOM 616 O O . ASN A 1 82 ? 7.353 9.006 -7.792 1.00 89.19 82 ASN A O 1
ATOM 620 N N . LEU A 1 83 ? 6.524 7.483 -9.223 1.00 90.94 83 LEU A N 1
ATOM 621 C CA . LEU A 1 83 ? 7.780 6.755 -9.346 1.00 90.94 83 LEU A CA 1
ATOM 622 C C . LEU A 1 83 ? 8.780 7.582 -10.176 1.00 90.94 83 LEU A C 1
ATOM 624 O O . LEU A 1 83 ? 8.433 8.026 -11.275 1.00 90.94 83 LEU A O 1
ATOM 628 N N . PRO A 1 84 ? 10.006 7.818 -9.676 1.00 90.44 84 PRO A N 1
ATOM 629 C CA . PRO A 1 84 ? 11.026 8.541 -10.424 1.00 90.44 84 PRO A CA 1
ATOM 630 C C . PRO A 1 84 ? 11.508 7.710 -11.615 1.00 90.44 84 PRO A C 1
ATOM 632 O O . PRO A 1 84 ? 11.595 6.489 -11.527 1.00 90.44 84 PRO A O 1
ATOM 635 N N . LEU A 1 85 ? 11.876 8.365 -12.714 1.00 88.56 85 LEU A N 1
ATOM 636 C CA . LEU A 1 85 ? 12.614 7.721 -13.802 1.00 88.56 85 LEU A CA 1
ATOM 637 C C . LEU A 1 85 ? 14.067 7.496 -13.376 1.00 88.56 85 LEU A C 1
ATOM 639 O O . LEU A 1 85 ? 14.671 8.364 -12.741 1.00 88.56 85 LEU A O 1
ATOM 643 N N . GLY A 1 86 ? 14.625 6.339 -13.730 1.00 85.56 86 GLY A N 1
ATOM 644 C CA . GLY A 1 86 ? 16.051 6.075 -13.567 1.00 85.56 86 GLY A CA 1
ATOM 645 C C . GLY A 1 86 ? 16.889 7.061 -14.383 1.00 85.56 86 GLY A C 1
ATOM 646 O O . GLY A 1 86 ? 16.443 7.598 -15.403 1.00 85.56 86 GLY A O 1
ATOM 647 N N . SER A 1 87 ? 18.125 7.291 -13.957 1.00 85.12 87 SER A N 1
ATOM 648 C CA . SER A 1 87 ? 19.043 8.163 -14.687 1.00 85.12 87 SER A CA 1
ATOM 649 C C . SER A 1 87 ? 19.683 7.415 -15.858 1.00 85.12 87 SER A C 1
ATOM 651 O O . SER A 1 87 ? 20.102 6.270 -15.720 1.00 85.12 87 SER A O 1
ATOM 653 N N . PHE A 1 88 ? 19.811 8.064 -17.011 1.00 79.25 88 PHE A N 1
ATOM 654 C CA . PHE A 1 88 ? 20.592 7.510 -18.116 1.00 79.25 88 PHE A CA 1
ATOM 655 C C . PHE A 1 88 ? 22.077 7.853 -17.908 1.00 79.25 88 PHE A C 1
ATOM 657 O O . PHE A 1 88 ? 22.375 9.005 -17.568 1.00 79.25 88 PHE A O 1
ATOM 664 N N . PRO A 1 89 ? 23.023 6.912 -18.082 1.00 71.81 89 PRO A N 1
ATOM 665 C CA . PRO A 1 89 ? 24.444 7.224 -17.996 1.00 71.81 89 PRO A CA 1
ATOM 666 C C . PRO A 1 89 ? 24.816 8.274 -19.053 1.00 71.81 89 PRO A C 1
ATOM 668 O O . PRO A 1 89 ? 24.590 8.105 -20.250 1.00 71.81 89 PRO A O 1
ATOM 671 N N . SER A 1 90 ? 25.400 9.379 -18.594 1.00 61.53 90 SER A N 1
ATOM 672 C CA . SER A 1 90 ? 25.685 10.597 -19.365 1.00 61.53 90 SER A CA 1
ATOM 673 C C . SER A 1 90 ? 26.743 10.442 -20.468 1.00 61.53 90 SER A C 1
ATOM 675 O O . SER A 1 90 ? 26.997 11.394 -21.203 1.00 61.53 90 SER A O 1
ATOM 677 N N . SER A 1 91 ? 27.347 9.261 -20.617 1.00 57.16 91 SER A N 1
ATOM 678 C CA . SER A 1 91 ? 28.267 8.920 -21.712 1.00 57.16 91 SER A CA 1
ATOM 679 C C . SER A 1 91 ? 27.555 8.523 -23.009 1.00 57.16 91 SER A C 1
ATOM 681 O O . SER A 1 91 ? 28.191 8.446 -24.059 1.00 57.16 91 SER A O 1
ATOM 683 N N . SER A 1 92 ? 26.244 8.306 -22.960 1.00 57.56 92 SER A N 1
ATOM 684 C CA . SER A 1 92 ? 25.393 8.048 -24.118 1.00 57.56 92 SER A CA 1
ATOM 685 C C . SER A 1 92 ? 24.262 9.073 -24.122 1.00 57.56 92 SER A C 1
ATOM 687 O O . SER A 1 92 ? 23.663 9.353 -23.088 1.00 57.56 92 SER A O 1
ATOM 689 N N . SER A 1 93 ? 23.948 9.678 -25.268 1.00 60.31 93 SER A N 1
ATOM 690 C CA . SER A 1 93 ? 22.706 10.450 -25.385 1.00 60.31 93 SER A CA 1
ATOM 691 C C . SER A 1 93 ? 21.534 9.468 -25.436 1.00 60.31 93 SER A C 1
ATOM 693 O O . SER A 1 93 ? 21.596 8.531 -26.238 1.00 60.31 93 SER A O 1
ATOM 695 N N . PRO A 1 94 ? 20.478 9.639 -24.618 1.00 61.69 94 PRO A N 1
ATOM 696 C CA . PRO A 1 94 ? 19.296 8.804 -24.752 1.00 61.69 94 PRO A CA 1
ATOM 697 C C . PRO A 1 94 ? 18.753 8.997 -26.168 1.00 61.69 94 PRO A C 1
ATOM 699 O O . PRO A 1 94 ? 18.579 10.129 -26.630 1.00 61.69 94 PRO A O 1
ATOM 702 N N . SER A 1 95 ? 18.540 7.894 -26.887 1.00 59.84 95 SER A N 1
ATOM 703 C CA . SER A 1 95 ? 17.930 7.970 -28.212 1.00 59.84 95 SER A CA 1
ATOM 704 C C . SER A 1 95 ? 16.565 8.658 -28.090 1.00 59.84 95 SER A C 1
ATOM 706 O O . SER A 1 95 ? 15.835 8.455 -27.119 1.00 59.84 95 SER A O 1
ATOM 708 N N . SER A 1 96 ? 16.195 9.477 -29.074 1.00 56.53 96 SER A N 1
ATOM 709 C CA . SER A 1 96 ? 14.905 10.188 -29.106 1.00 56.53 96 SER A CA 1
ATOM 710 C C . SER A 1 96 ? 13.682 9.255 -29.080 1.00 56.53 96 SER A C 1
ATOM 712 O O . SER A 1 96 ? 12.559 9.711 -28.867 1.00 56.53 96 SER A O 1
ATOM 714 N N . SER A 1 97 ? 13.898 7.953 -29.274 1.00 59.59 97 SER A N 1
ATOM 715 C CA . SER A 1 97 ? 12.909 6.890 -29.107 1.00 59.59 97 SER A CA 1
ATOM 716 C C . SER A 1 97 ? 12.617 6.572 -27.637 1.00 59.59 97 SER A C 1
ATOM 718 O O . SER A 1 97 ? 11.462 6.320 -27.306 1.00 59.59 97 SER A O 1
ATOM 720 N N . ALA A 1 98 ? 13.612 6.634 -26.745 1.00 60.75 98 ALA A N 1
ATOM 721 C CA . ALA A 1 98 ? 13.453 6.275 -25.332 1.00 60.75 98 ALA A CA 1
ATOM 722 C C . ALA A 1 98 ? 12.566 7.271 -24.561 1.00 60.75 98 ALA A C 1
ATOM 724 O O . ALA A 1 98 ? 11.819 6.892 -23.667 1.00 60.75 98 ALA A O 1
ATOM 725 N N . THR A 1 99 ? 12.571 8.547 -24.955 1.00 60.88 99 THR A N 1
ATOM 726 C CA . THR A 1 99 ? 11.709 9.586 -24.363 1.00 60.88 99 THR A CA 1
ATOM 727 C C . THR A 1 99 ? 10.268 9.569 -24.885 1.00 60.88 99 THR A C 1
ATOM 729 O O . THR A 1 99 ? 9.426 10.304 -24.372 1.00 60.88 99 THR A O 1
ATOM 732 N N . ARG A 1 100 ? 9.960 8.744 -25.897 1.00 66.44 100 ARG A N 1
ATOM 733 C CA . ARG A 1 100 ? 8.611 8.581 -26.475 1.00 66.44 100 ARG A CA 1
ATOM 734 C C . ARG A 1 100 ? 7.923 7.279 -26.056 1.00 66.44 100 ARG A C 1
ATOM 736 O O . ARG A 1 100 ? 6.808 7.018 -26.505 1.00 66.44 100 ARG A O 1
ATOM 743 N N . GLN A 1 101 ? 8.568 6.453 -25.235 1.00 71.56 101 GLN A N 1
ATOM 744 C CA . GLN A 1 101 ? 7.996 5.188 -24.785 1.00 71.56 101 GLN A CA 1
ATOM 745 C C . GLN A 1 101 ? 6.894 5.412 -23.740 1.00 71.56 101 GLN A C 1
ATOM 747 O O . GLN A 1 101 ? 7.008 6.245 -22.840 1.00 71.56 101 GLN A O 1
ATOM 752 N N . THR A 1 102 ? 5.802 4.660 -23.879 1.00 81.56 102 THR A N 1
ATOM 753 C CA . THR A 1 102 ? 4.644 4.674 -22.967 1.00 81.56 102 THR A CA 1
ATOM 754 C C . THR A 1 102 ? 4.628 3.483 -22.010 1.00 81.56 102 THR A C 1
ATOM 756 O O . THR A 1 102 ? 3.821 3.456 -21.084 1.00 81.56 102 THR A O 1
ATOM 759 N N . ILE A 1 103 ? 5.510 2.505 -22.234 1.00 88.38 103 ILE A N 1
ATOM 760 C CA . ILE A 1 103 ? 5.636 1.281 -21.444 1.00 88.38 103 ILE A CA 1
ATOM 761 C C . ILE A 1 103 ? 6.956 1.346 -20.680 1.00 88.38 103 ILE A C 1
ATOM 763 O O . ILE A 1 103 ? 8.005 1.636 -21.260 1.00 88.38 103 ILE A O 1
ATOM 767 N N . TYR A 1 104 ? 6.880 1.066 -19.384 1.00 90.25 104 TYR A N 1
ATOM 768 C CA . TYR A 1 104 ? 7.997 1.125 -18.451 1.00 90.25 104 TYR A CA 1
ATOM 769 C C . TYR A 1 104 ? 8.051 -0.155 -17.628 1.00 90.25 104 TYR A C 1
ATOM 771 O O . TYR A 1 104 ? 7.017 -0.764 -17.344 1.00 90.25 104 TYR A O 1
ATOM 779 N N . GLU A 1 105 ? 9.252 -0.526 -17.215 1.00 92.12 105 GLU A N 1
ATOM 780 C CA . GLU A 1 105 ? 9.485 -1.529 -16.184 1.00 92.12 105 GLU A CA 1
ATOM 781 C C . GLU A 1 105 ? 9.585 -0.835 -14.821 1.00 92.12 105 GLU A C 1
ATOM 783 O O . GLU A 1 105 ? 9.991 0.327 -14.718 1.00 92.12 105 GLU A O 1
ATOM 788 N N . ILE A 1 106 ? 9.200 -1.550 -13.764 1.00 92.75 106 ILE A N 1
ATOM 789 C CA . ILE A 1 106 ? 9.391 -1.106 -12.383 1.00 92.75 106 ILE A CA 1
ATOM 790 C C . ILE A 1 106 ? 10.609 -1.838 -11.832 1.00 92.75 106 ILE A C 1
ATOM 792 O O . ILE A 1 106 ? 10.611 -3.063 -11.728 1.00 92.75 106 ILE A O 1
ATOM 796 N N . CYS A 1 107 ? 11.622 -1.074 -11.445 1.00 93.12 107 CYS A N 1
ATOM 797 C CA . CYS A 1 107 ? 12.887 -1.578 -10.936 1.00 93.12 107 CYS A CA 1
ATOM 798 C C . CYS A 1 107 ? 13.052 -1.244 -9.448 1.00 93.12 107 CYS A C 1
ATOM 800 O O . CYS A 1 107 ? 12.565 -0.216 -8.970 1.00 93.12 107 CYS A O 1
ATOM 802 N N . ILE A 1 108 ? 13.796 -2.084 -8.724 1.00 92.81 108 ILE A N 1
ATOM 803 C CA . ILE A 1 108 ? 14.156 -1.869 -7.317 1.00 92.81 108 ILE A CA 1
ATOM 804 C C . ILE A 1 108 ? 15.653 -1.573 -7.241 1.00 92.81 108 ILE A C 1
ATOM 806 O O . ILE A 1 108 ? 16.477 -2.373 -7.680 1.00 92.81 108 ILE A O 1
ATOM 810 N N . CYS A 1 109 ? 16.016 -0.427 -6.675 1.00 90.12 109 CYS A N 1
ATOM 811 C CA . CYS A 1 109 ? 17.406 -0.107 -6.382 1.00 90.12 109 CYS A CA 1
ATOM 812 C C . CYS A 1 109 ? 17.904 -0.809 -5.112 1.00 90.12 109 CYS A C 1
ATOM 814 O O . CYS A 1 109 ? 17.107 -1.071 -4.211 1.00 90.12 109 CYS A O 1
ATOM 816 N N . PRO A 1 110 ? 19.225 -1.016 -4.954 1.00 90.06 110 PRO A N 1
ATOM 817 C CA . PRO A 1 110 ? 19.800 -1.606 -3.739 1.00 90.06 110 PRO A CA 1
ATOM 818 C C . PRO A 1 110 ? 19.445 -0.867 -2.436 1.00 90.06 110 PRO A C 1
ATOM 820 O O . PRO A 1 110 ? 19.484 -1.449 -1.360 1.00 90.06 110 PRO A O 1
ATOM 823 N N . ASN A 1 111 ? 19.067 0.412 -2.527 1.00 87.56 111 ASN A N 1
ATOM 824 C CA . ASN A 1 111 ? 18.589 1.225 -1.405 1.00 87.56 111 ASN A CA 1
ATOM 825 C C . ASN A 1 111 ? 17.076 1.087 -1.122 1.00 87.56 111 ASN A C 1
ATOM 827 O O . ASN A 1 111 ? 16.539 1.854 -0.325 1.00 87.56 111 ASN A O 1
ATOM 831 N N . GLY A 1 112 ? 16.377 0.179 -1.806 1.00 88.06 112 GLY A N 1
ATOM 832 C CA . GLY A 1 112 ? 14.938 -0.0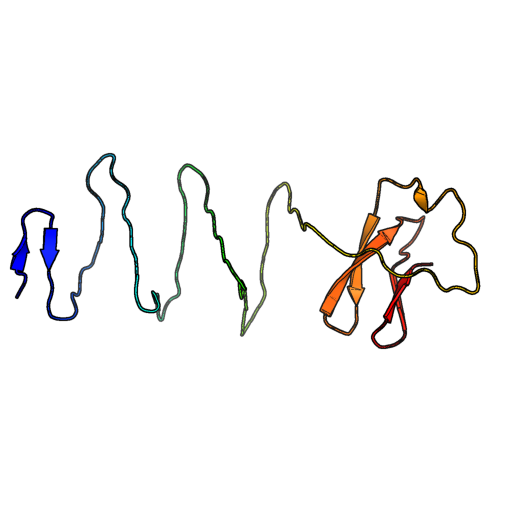59 -1.667 1.00 88.06 112 GLY A CA 1
ATOM 833 C C . GLY A 1 112 ? 14.038 0.917 -2.430 1.00 88.06 112 GLY A C 1
ATOM 834 O O . GLY A 1 112 ? 12.817 0.800 -2.350 1.00 88.06 112 GLY A O 1
ATOM 835 N N . LYS A 1 113 ? 14.591 1.882 -3.179 1.00 89.81 113 LYS A N 1
ATOM 836 C CA . LYS A 1 113 ? 13.775 2.806 -3.981 1.00 89.81 113 LYS A CA 1
ATOM 837 C C . LYS A 1 113 ? 13.240 2.117 -5.230 1.00 89.81 113 LYS A C 1
ATOM 839 O O . LYS A 1 113 ? 14.001 1.510 -5.981 1.00 89.81 113 LYS A O 1
ATOM 844 N N . LEU A 1 114 ? 11.947 2.297 -5.474 1.00 92.88 114 LEU A N 1
ATOM 845 C CA . LEU A 1 114 ? 11.316 1.962 -6.744 1.00 92.88 114 LEU A CA 1
ATOM 846 C C . LEU A 1 114 ? 11.568 3.073 -7.765 1.00 92.88 114 LEU A C 1
ATOM 848 O O . LEU A 1 114 ? 11.480 4.256 -7.424 1.00 92.88 114 LEU A O 1
ATOM 852 N N . TYR A 1 115 ? 11.864 2.698 -9.005 1.00 92.31 115 TYR A N 1
ATOM 853 C CA . TYR A 1 115 ? 12.029 3.629 -10.120 1.00 92.31 115 TYR A CA 1
ATOM 854 C C . TYR A 1 115 ? 11.537 3.012 -11.434 1.00 92.31 115 TYR A C 1
ATOM 856 O O . TYR A 1 115 ? 11.373 1.798 -11.540 1.00 92.31 115 TYR A O 1
ATOM 864 N N . LEU A 1 116 ? 11.283 3.868 -12.419 1.00 92.31 116 LEU A N 1
ATOM 865 C CA . LEU A 1 116 ? 10.861 3.492 -13.764 1.00 92.31 116 LEU A CA 1
ATOM 866 C C . LEU A 1 116 ? 12.072 3.406 -14.693 1.00 92.31 116 LEU A C 1
ATOM 868 O O . LEU A 1 116 ? 12.867 4.351 -14.749 1.00 92.31 116 LEU A O 1
ATOM 872 N N . SER A 1 117 ? 12.170 2.333 -15.470 1.00 90.94 117 SER A N 1
ATOM 873 C CA . SER A 1 117 ? 13.068 2.249 -16.625 1.00 90.94 117 SER A CA 1
ATOM 874 C C . SER A 1 117 ? 12.259 2.050 -17.912 1.00 90.94 117 SER A C 1
ATOM 876 O O . SER A 1 117 ? 11.179 1.454 -17.874 1.00 90.94 117 SER A O 1
ATOM 878 N N . PRO A 1 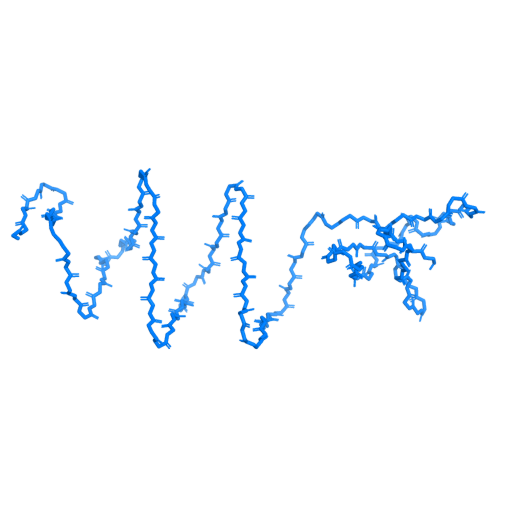118 ? 12.701 2.580 -19.064 1.00 89.75 118 PRO A N 1
ATOM 879 C CA . PRO A 1 118 ? 11.984 2.384 -20.319 1.00 89.75 118 PRO A CA 1
ATOM 880 C C . PRO A 1 118 ? 11.992 0.907 -20.727 1.00 89.75 118 PRO A C 1
ATOM 882 O O . PRO A 1 118 ? 13.032 0.254 -20.659 1.00 89.75 118 PRO A O 1
ATOM 885 N N . ALA A 1 119 ? 10.844 0.368 -21.141 1.00 87.81 119 ALA A N 1
ATOM 886 C CA . ALA A 1 119 ? 10.750 -1.049 -21.482 1.00 87.81 119 ALA A CA 1
ATOM 887 C C . ALA A 1 119 ? 11.524 -1.376 -22.772 1.00 87.81 119 ALA A C 1
ATOM 889 O O . ALA A 1 119 ? 11.390 -0.688 -23.791 1.00 87.81 119 ALA A O 1
ATOM 890 N N . GLY A 1 120 ? 12.327 -2.440 -22.725 1.00 82.81 120 GLY A N 1
ATOM 891 C CA . GLY A 1 120 ? 13.138 -2.929 -23.839 1.00 82.81 120 GLY A CA 1
ATOM 892 C C . GLY A 1 120 ? 12.759 -4.346 -24.271 1.00 82.81 120 GLY A C 1
ATOM 893 O O . GLY A 1 120 ? 11.756 -4.908 -23.843 1.00 82.81 120 GLY A O 1
ATOM 894 N N . VAL A 1 121 ? 13.583 -4.944 -25.138 1.00 83.75 121 VAL A N 1
ATOM 895 C CA . VAL A 1 121 ? 13.470 -6.376 -25.498 1.00 83.75 121 VAL A CA 1
ATOM 896 C C . VAL A 1 121 ? 13.899 -7.277 -24.328 1.00 83.75 121 VAL A C 1
ATOM 898 O O . VAL A 1 121 ? 13.500 -8.435 -24.247 1.00 83.75 121 VAL A O 1
ATOM 901 N N . GLY A 1 122 ? 14.691 -6.734 -23.406 1.00 85.56 122 GLY A N 1
ATOM 902 C CA . GLY A 1 122 ? 15.001 -7.317 -22.108 1.00 85.56 122 GLY A CA 1
ATOM 903 C C . GLY A 1 122 ? 14.984 -6.232 -21.037 1.00 85.56 122 GLY A C 1
ATOM 904 O O . GLY A 1 122 ? 14.713 -5.069 -21.349 1.00 85.56 122 GLY A O 1
ATOM 905 N N . SER A 1 123 ? 15.300 -6.616 -19.797 1.00 88.56 123 SER A N 1
ATOM 906 C CA . SER A 1 123 ? 15.246 -5.661 -18.696 1.00 88.56 123 SER A CA 1
ATOM 907 C C . SER A 1 123 ? 16.301 -4.573 -18.836 1.00 88.56 123 SER A C 1
ATOM 909 O O . SER A 1 123 ? 17.481 -4.858 -19.057 1.00 88.56 123 SER A O 1
ATOM 911 N N . THR A 1 124 ? 15.863 -3.330 -18.674 1.00 90.06 124 THR A N 1
ATOM 912 C CA . THR A 1 124 ? 16.717 -2.136 -18.735 1.00 90.06 124 THR A CA 1
ATOM 913 C C . THR A 1 124 ? 17.103 -1.631 -17.346 1.00 90.06 124 THR A C 1
ATOM 915 O O . THR A 1 124 ? 17.796 -0.621 -17.231 1.00 90.06 124 THR A O 1
ATOM 918 N N . CYS A 1 125 ? 16.684 -2.324 -16.280 1.00 91.56 125 CYS A N 1
ATOM 919 C CA . CYS A 1 125 ? 17.007 -1.984 -14.900 1.00 91.56 125 CYS A CA 1
ATOM 920 C C . CYS A 1 125 ? 18.519 -2.083 -14.644 1.00 91.56 125 CYS A C 1
ATOM 922 O O . CYS A 1 125 ? 19.103 -3.164 -14.738 1.00 91.56 125 CYS A O 1
ATOM 924 N N . GLN A 1 126 ? 19.152 -0.984 -14.232 1.00 89.94 126 GLN A N 1
ATOM 925 C CA . GLN A 1 126 ? 20.547 -0.981 -13.796 1.00 89.94 126 GLN A CA 1
ATOM 926 C C . GLN A 1 126 ? 20.729 -0.234 -12.474 1.00 89.94 126 GLN A C 1
ATOM 928 O O . GLN A 1 126 ? 19.986 0.674 -12.106 1.00 89.94 126 GLN A O 1
ATOM 933 N N . SER A 1 127 ? 21.769 -0.592 -11.731 1.00 89.25 127 SER A N 1
ATOM 934 C CA . SER A 1 127 ? 22.142 0.149 -10.530 1.00 89.25 127 SER A CA 1
ATOM 935 C C . SER A 1 127 ? 23.647 0.162 -10.351 1.00 89.25 127 SER A C 1
ATOM 937 O O . SER A 1 127 ? 24.285 -0.885 -10.435 1.00 89.25 127 SER A O 1
ATOM 939 N N . SER A 1 128 ? 24.198 1.334 -10.045 1.00 88.00 128 SER A N 1
ATOM 940 C CA . SER A 1 128 ? 25.601 1.490 -9.659 1.00 88.00 128 SER A CA 1
ATOM 941 C C . SER A 1 128 ? 25.662 2.057 -8.245 1.00 88.00 128 SER A C 1
ATOM 943 O O . SER A 1 128 ? 25.448 3.253 -8.024 1.00 88.00 128 SER A O 1
ATOM 945 N N . GLY A 1 129 ? 25.897 1.185 -7.262 1.00 84.31 129 GLY A N 1
ATOM 946 C CA . GLY A 1 129 ? 25.817 1.536 -5.843 1.00 84.31 129 GLY A CA 1
ATOM 947 C C . GLY A 1 129 ? 24.417 2.030 -5.463 1.00 84.31 129 GLY A C 1
ATOM 948 O O . GLY A 1 129 ? 23.438 1.303 -5.592 1.00 84.31 129 GLY A O 1
ATOM 949 N N . ASN A 1 130 ? 24.320 3.288 -5.022 1.00 83.75 130 ASN A N 1
ATOM 950 C CA . ASN A 1 130 ? 23.058 3.929 -4.625 1.00 83.75 130 ASN A CA 1
ATOM 951 C C . ASN A 1 130 ? 22.349 4.680 -5.769 1.00 83.75 130 ASN A C 1
ATOM 953 O O . ASN A 1 130 ? 21.364 5.381 -5.518 1.00 83.75 130 ASN A O 1
ATOM 957 N N . ILE A 1 131 ? 22.859 4.581 -7.000 1.00 86.06 131 ILE A N 1
ATOM 958 C CA . ILE A 1 131 ? 22.350 5.309 -8.165 1.00 86.06 131 ILE A CA 1
ATOM 959 C C . ILE A 1 131 ? 21.484 4.368 -9.006 1.00 86.06 131 ILE A C 1
ATOM 961 O O . ILE A 1 131 ? 21.953 3.318 -9.445 1.00 86.06 131 ILE A O 1
ATOM 965 N N . CYS A 1 132 ? 20.233 4.774 -9.234 1.00 90.19 132 CYS A N 1
ATOM 966 C CA . CYS A 1 132 ? 19.276 4.079 -10.091 1.00 90.19 132 CYS A CA 1
ATOM 967 C C . CYS A 1 132 ? 19.488 4.492 -11.544 1.00 90.19 132 CYS A C 1
ATOM 969 O O . CYS A 1 132 ? 19.370 5.679 -11.864 1.00 90.19 132 CYS A O 1
ATOM 971 N N . LEU A 1 133 ? 19.820 3.528 -12.396 1.00 89.81 133 LEU A N 1
ATOM 972 C CA . LEU A 1 133 ? 20.169 3.746 -13.792 1.00 89.81 133 LEU A CA 1
ATOM 973 C C . LEU A 1 133 ? 19.277 2.918 -14.716 1.00 89.81 133 LEU A C 1
ATOM 975 O O . LEU A 1 133 ? 18.651 1.949 -14.293 1.00 89.81 133 LEU A O 1
ATOM 979 N N . TRP A 1 134 ? 19.248 3.280 -15.991 1.00 86.69 134 TRP A N 1
ATOM 980 C CA . TRP A 1 134 ? 18.738 2.394 -17.033 1.00 86.69 134 TRP A CA 1
ATOM 981 C C . TRP A 1 134 ? 19.610 2.462 -18.286 1.00 86.69 134 TRP A C 1
ATOM 983 O O . TRP A 1 134 ? 20.319 3.452 -18.492 1.00 86.69 134 TRP A O 1
ATOM 993 N N . SER A 1 135 ? 19.571 1.403 -19.097 1.00 81.44 135 SER A N 1
ATOM 994 C CA . SER A 1 135 ? 20.323 1.274 -20.356 1.00 81.44 135 SER A CA 1
ATOM 995 C C . SER A 1 135 ? 19.470 0.726 -21.483 1.00 81.44 135 SER A C 1
ATOM 997 O O . SER A 1 135 ? 18.780 -0.280 -21.204 1.00 81.44 135 SER A O 1
#

Mean predicted aligned error: 9.66 Å

InterPro domains:
  IPR006875 Sarcoglycan complex subunit protein [PF04790] (12-120)
  IPR039972 Sarcoglycan gamma/delta/zeta [PTHR12939] (4-132)

Sequence (135 aa):
MAKKGTEGAVFEHSVETPHIRAEPSQDLKLESPTRSLIMEAPKGIQVSAAAGDLKATCRKELHLQSTEGEIFLNADSIRLGNLPLGSFPSSSSPSSSATRQTIYEICICPNGKLYLSPAGVGSTCQSSGNICLWS

Foldseek 3Di:
DWDDDPVGTDDPDDDDDPDDDDDPPDDPDDDDPPDDDDDDDPVDDDDDDPDDDDDDDDPPDDDDDDPDDDDDDDDPDDDDPPAAAAAEPPVDDPPPVQVVAPDWDWDAEPVRGIHTGGDDPDDQWDYDHRGTYGD

Organism: NCBI:txid35019

Secondary structure (DSSP, 8-state):
-EEEETTEEEESS----S---PPTTS------SSS------TT------SSS------SS------SSS------S-----SPPBPBPPTTSPPPTTGGG---EEEEE-TTS-EEEEE--SS--EEEETTEEEE-

Nearest PDB structures (foldseek):
  9c3c-assembly1_d  TM=6.654E-01  e=9.582E-08  Oryctolagus cuniculus
  9c3c-assembly1_g  TM=6.992E-01  e=3.164E-07  Oryctolagus cuniculus

Radius of gyration: 23.93 Å; Cα contacts (8 Å, |Δi|>4): 113; chains: 1; bounding box: 57×28×64 Å

pLDDT: mean 85.58, std 10.75, range [52.09, 96.5]